Protein AF-A0A481YDZ0-F1 (afdb_monomer_lite)

Radius of gyration: 25.53 Å; chains: 1; bounding box: 69×29×69 Å

InterPro domains:
  IPR000680 Borrelia lipoprotein [PF00921] (1-120)

pLDDT: mean 88.69, std 11.51, range [47.28, 98.5]

Foldseek 3Di:
DPLVVDFLVLLLVQLVPDDAQPALDAAQCRDQGLNVLLSHDDDPPDDHNYPNCPDSSRVLNNLQSLLPDPPRDDDFPPDPVRVVVSVVSSCSSVCRNVVVVVVVVVVVVVVVVVVVVVVVVVVVVVVVVVVVVVVVVVVD

Secondary structure (DSSP, 8-state):
--TTTS-HHHHHHHHHT----S-TT--TTT--SHHHHHHPPP-TT----SGGGGSHHHHHHHHHHHHHSTT------SSHHHHHHHHHHHHHHHHHHHHHHHHHHHHHHHHHHHHHHHHHHHHHHHHHHHHHHHHHHTT-

Structure (mmCIF, N/CA/C/O backbone):
data_AF-A0A481YDZ0-F1
#
_entry.id   AF-A0A481YDZ0-F1
#
loop_
_atom_site.group_PDB
_atom_site.id
_atom_site.type_symbol
_atom_site.label_atom_id
_atom_site.label_alt_id
_atom_site.label_comp_id
_atom_site.label_asym_id
_atom_site.label_entity_id
_atom_site.label_seq_id
_atom_site.pdbx_PDB_ins_code
_atom_site.Cartn_x
_atom_site.Cartn_y
_atom_site.Cartn_z
_atom_site.occupancy
_atom_site.B_iso_or_equiv
_atom_site.auth_seq_id
_atom_site.auth_comp_id
_atom_site.auth_asym_id
_atom_site.auth_atom_id
_atom_site.pdbx_PDB_model_num
ATOM 1 N N . ALA A 1 1 ? 14.859 4.069 -2.881 1.00 61.81 1 ALA A N 1
ATOM 2 C CA . ALA A 1 1 ? 13.732 4.232 -1.949 1.00 61.81 1 ALA A CA 1
ATOM 3 C C . ALA A 1 1 ? 13.999 3.442 -0.681 1.00 61.81 1 ALA A C 1
ATOM 5 O O . ALA A 1 1 ? 14.335 2.264 -0.787 1.00 61.81 1 ALA A O 1
ATOM 6 N N . SER A 1 2 ? 13.870 4.050 0.494 1.00 76.25 2 SER A N 1
ATOM 7 C CA . SER A 1 2 ? 14.015 3.357 1.775 1.00 76.25 2 SER A CA 1
ATOM 8 C C . SER A 1 2 ? 12.644 3.003 2.350 1.00 76.25 2 SER A C 1
ATOM 10 O O . SER A 1 2 ? 12.065 3.746 3.138 1.00 76.25 2 SER A O 1
ATOM 12 N N . ILE A 1 3 ? 12.118 1.824 1.994 1.00 80.50 3 ILE A N 1
ATOM 13 C CA . ILE A 1 3 ? 10.888 1.283 2.617 1.00 80.50 3 ILE A CA 1
ATOM 14 C C . ILE A 1 3 ? 11.082 1.126 4.134 1.00 80.50 3 ILE A C 1
ATOM 16 O O . ILE A 1 3 ? 10.128 1.212 4.905 1.00 80.50 3 ILE A O 1
ATOM 20 N N . GLY A 1 4 ? 12.328 0.931 4.581 1.00 81.88 4 GLY A N 1
ATOM 21 C CA . GLY A 1 4 ? 12.696 0.907 5.994 1.00 81.88 4 GLY A CA 1
ATOM 22 C C . GLY A 1 4 ? 12.436 2.231 6.718 1.00 81.88 4 GLY A C 1
ATOM 23 O O . GLY A 1 4 ? 11.989 2.189 7.860 1.00 81.88 4 GLY A O 1
ATOM 24 N N . ALA A 1 5 ? 12.636 3.373 6.053 1.00 87.44 5 ALA A N 1
ATOM 25 C CA . ALA A 1 5 ? 12.544 4.703 6.662 1.00 87.44 5 ALA A CA 1
ATOM 26 C C . ALA A 1 5 ? 11.112 5.247 6.811 1.00 87.44 5 ALA A C 1
ATOM 28 O O . ALA A 1 5 ? 10.900 6.175 7.583 1.00 87.44 5 ALA A O 1
ATOM 29 N N . VAL A 1 6 ? 10.132 4.687 6.093 1.00 94.19 6 VAL A N 1
ATOM 30 C CA . VAL A 1 6 ? 8.738 5.168 6.113 1.00 94.19 6 VAL A CA 1
ATOM 31 C C . VAL A 1 6 ? 7.839 4.322 7.010 1.00 94.19 6 VAL A C 1
ATOM 33 O O . VAL A 1 6 ? 8.008 3.100 7.119 1.00 94.19 6 VAL A O 1
ATOM 36 N N . THR A 1 7 ? 6.857 4.954 7.648 1.00 95.62 7 THR A N 1
ATOM 37 C CA . THR A 1 7 ? 5.851 4.261 8.464 1.00 95.62 7 THR A CA 1
ATOM 38 C C . THR A 1 7 ? 4.688 3.754 7.607 1.00 95.62 7 THR A C 1
ATOM 40 O O . THR A 1 7 ? 4.486 4.198 6.478 1.00 95.62 7 THR A O 1
ATOM 43 N N . GLY A 1 8 ? 3.876 2.833 8.139 1.00 95.94 8 GLY A N 1
ATOM 44 C CA . GLY A 1 8 ? 2.645 2.408 7.459 1.00 95.94 8 GLY A CA 1
ATOM 45 C C . GLY A 1 8 ? 1.632 3.544 7.273 1.00 95.94 8 GLY A C 1
ATOM 46 O O . GLY A 1 8 ? 0.917 3.564 6.273 1.00 95.94 8 GLY A O 1
ATOM 47 N N . ALA A 1 9 ? 1.625 4.534 8.174 1.00 96.88 9 ALA A N 1
ATOM 48 C CA . ALA A 1 9 ? 0.785 5.723 8.055 1.00 96.88 9 ALA A CA 1
ATOM 49 C C . ALA A 1 9 ? 1.227 6.627 6.894 1.00 96.88 9 ALA A C 1
ATOM 51 O O . ALA A 1 9 ? 0.375 7.094 6.140 1.00 96.88 9 ALA A O 1
ATOM 52 N N . ASP A 1 10 ? 2.537 6.816 6.696 1.00 97.44 10 ASP A N 1
ATOM 53 C CA . ASP A 1 10 ? 3.064 7.575 5.551 1.00 97.44 10 ASP A CA 1
ATOM 54 C C . ASP A 1 10 ? 2.687 6.906 4.227 1.00 97.44 10 ASP A C 1
ATOM 56 O O . ASP A 1 10 ? 2.271 7.577 3.280 1.00 97.44 10 ASP A O 1
ATOM 60 N N . ILE A 1 11 ? 2.790 5.572 4.176 1.00 97.19 11 ILE A N 1
ATOM 61 C CA . ILE A 1 11 ? 2.417 4.778 3.002 1.00 97.19 11 ILE A CA 1
ATOM 62 C C . ILE A 1 11 ? 0.915 4.913 2.716 1.00 97.19 11 ILE A C 1
ATOM 64 O O . ILE A 1 11 ? 0.534 5.228 1.588 1.00 97.19 11 ILE A O 1
ATOM 68 N N . LEU A 1 12 ? 0.057 4.735 3.727 1.00 96.62 12 LEU A N 1
ATOM 69 C CA . LEU A 1 12 ? -1.393 4.901 3.577 1.00 96.62 12 LEU A CA 1
ATOM 70 C C . LEU A 1 12 ? -1.766 6.317 3.151 1.00 96.62 12 LEU A C 1
ATOM 72 O O . LEU A 1 12 ? -2.626 6.485 2.291 1.00 96.62 12 LEU A O 1
ATOM 76 N N . GLN A 1 13 ? -1.110 7.337 3.705 1.00 96.75 13 GLN A N 1
ATOM 77 C CA . GLN A 1 13 ? -1.356 8.717 3.311 1.00 96.75 13 GLN A CA 1
ATOM 78 C C . GLN A 1 13 ? -0.950 8.964 1.852 1.00 96.75 13 GLN A C 1
ATOM 80 O O . GLN A 1 13 ? -1.666 9.659 1.132 1.00 96.75 13 GLN A O 1
ATOM 85 N N . ALA A 1 14 ? 0.170 8.397 1.396 1.00 96.69 14 ALA A N 1
ATOM 86 C CA . ALA A 1 14 ? 0.593 8.495 0.002 1.00 96.69 14 ALA A CA 1
ATOM 87 C C . ALA A 1 14 ? -0.387 7.795 -0.953 1.00 96.69 14 ALA A C 1
ATOM 89 O O . ALA A 1 14 ? -0.667 8.328 -2.025 1.00 96.69 14 ALA A O 1
ATOM 90 N N . ILE A 1 15 ? -0.939 6.645 -0.551 1.00 96.56 15 ILE A N 1
ATOM 91 C CA . ILE A 1 15 ? -1.979 5.937 -1.308 1.00 96.56 15 ILE A CA 1
ATOM 92 C C . ILE A 1 15 ? -3.279 6.753 -1.334 1.00 96.56 15 ILE A C 1
ATOM 94 O O . ILE A 1 15 ? -3.835 6.962 -2.403 1.00 96.56 15 ILE A O 1
ATOM 98 N N . ALA A 1 16 ? -3.734 7.274 -0.193 1.00 95.69 16 ALA A N 1
ATOM 99 C CA . ALA A 1 16 ? -4.977 8.043 -0.096 1.00 95.69 16 ALA A CA 1
ATOM 100 C C . ALA A 1 16 ? -4.929 9.382 -0.855 1.00 95.69 16 ALA A C 1
ATOM 102 O O . ALA A 1 16 ? -5.949 9.848 -1.349 1.00 95.69 16 ALA A O 1
ATOM 103 N N . LYS A 1 17 ? -3.748 10.007 -0.954 1.00 95.44 17 LYS A N 1
ATOM 104 C CA . LYS A 1 17 ? -3.518 11.217 -1.766 1.00 95.44 17 LYS A CA 1
ATOM 105 C C . LYS A 1 17 ? -3.284 10.909 -3.247 1.00 95.44 17 LYS A C 1
ATOM 107 O O . LYS A 1 17 ? -3.123 11.837 -4.039 1.00 95.44 17 LYS A O 1
ATOM 112 N N . SER A 1 18 ? -3.185 9.634 -3.615 1.00 94.06 18 SER A N 1
ATOM 113 C CA . SER A 1 18 ? -2.992 9.232 -4.998 1.00 94.06 18 SER A CA 1
ATOM 114 C C . SER A 1 18 ? -4.278 9.444 -5.786 1.00 94.06 18 SER A C 1
ATOM 116 O O . SER A 1 18 ? -5.357 9.095 -5.319 1.00 94.06 18 SER A O 1
ATOM 118 N N . GLY A 1 19 ? -4.152 9.977 -6.999 1.00 89.12 19 GLY A N 1
ATOM 119 C CA . GLY A 1 19 ? -5.240 9.920 -7.968 1.00 89.12 19 GLY A CA 1
ATOM 120 C C . GLY A 1 19 ? -5.401 8.511 -8.536 1.00 89.12 19 GLY A C 1
ATOM 121 O O . GLY A 1 19 ? -4.614 7.607 -8.232 1.00 89.12 19 GLY A O 1
ATOM 122 N N . GLU A 1 20 ? -6.397 8.351 -9.398 1.00 87.00 20 GLU A N 1
ATOM 123 C CA . GLU A 1 20 ? -6.536 7.163 -10.233 1.00 87.00 20 GLU A CA 1
ATOM 124 C C . GLU A 1 20 ? -5.423 7.130 -11.285 1.00 87.00 20 GLU A C 1
ATOM 126 O O . GLU A 1 20 ? -5.059 8.156 -11.866 1.00 87.00 20 GLU A O 1
ATOM 131 N N . ALA A 1 21 ? -4.869 5.945 -11.535 1.00 85.44 21 ALA A N 1
ATOM 132 C CA . ALA A 1 21 ? -3.983 5.757 -12.673 1.00 85.44 21 ALA A CA 1
ATOM 133 C C . ALA A 1 21 ? -4.823 5.790 -13.956 1.00 85.44 21 ALA A C 1
ATOM 135 O O . ALA A 1 21 ? -5.783 5.031 -14.079 1.00 85.44 21 ALA A O 1
ATOM 136 N N . ALA A 1 22 ? -4.456 6.646 -14.912 1.00 76.19 22 ALA A N 1
ATOM 137 C CA . ALA A 1 22 ? -5.216 6.817 -16.151 1.00 76.19 22 ALA A CA 1
ATOM 138 C C . ALA A 1 22 ? -5.330 5.516 -16.973 1.00 76.19 22 ALA A C 1
ATOM 140 O O . ALA A 1 22 ? -6.359 5.259 -17.592 1.00 76.19 22 ALA A O 1
ATOM 141 N N . ASN A 1 23 ? -4.266 4.707 -16.991 1.00 78.19 23 ASN A N 1
ATOM 142 C CA . ASN A 1 23 ? -4.186 3.382 -17.609 1.00 78.19 23 ASN A CA 1
ATOM 143 C C . ASN A 1 23 ? -2.894 2.665 -17.150 1.00 78.19 23 ASN A C 1
ATOM 145 O O . ASN A 1 23 ? -2.115 3.212 -16.367 1.00 78.19 23 ASN A O 1
ATOM 149 N N . ASN A 1 24 ? -2.651 1.452 -17.659 1.00 78.06 24 ASN A N 1
ATOM 150 C CA . ASN A 1 24 ? -1.435 0.669 -17.388 1.00 78.06 24 ASN A CA 1
ATOM 151 C C . ASN A 1 24 ? -0.287 0.941 -18.386 1.00 78.06 24 ASN A C 1
ATOM 153 O O . ASN A 1 24 ? 0.639 0.137 -18.486 1.00 78.06 24 ASN A O 1
ATOM 157 N N . ASP A 1 25 ? -0.349 2.045 -19.138 1.00 82.25 25 ASP A N 1
ATOM 158 C CA . ASP A 1 25 ? 0.629 2.391 -20.183 1.00 82.25 25 ASP A CA 1
ATOM 159 C C . ASP A 1 25 ? 1.551 3.556 -19.786 1.00 82.25 25 ASP A C 1
ATOM 161 O O . ASP A 1 25 ? 2.453 3.935 -20.543 1.00 82.25 25 ASP A O 1
ATOM 165 N N . VAL A 1 26 ? 1.363 4.112 -18.584 1.00 84.81 26 VAL A N 1
ATOM 166 C CA . VAL A 1 26 ? 2.207 5.181 -18.040 1.00 84.81 26 VAL A CA 1
ATOM 167 C C . VAL A 1 26 ? 3.628 4.650 -17.832 1.00 84.81 26 VAL A C 1
ATOM 169 O O . VAL A 1 26 ? 3.838 3.629 -17.176 1.00 84.81 26 VAL A O 1
ATOM 172 N N . GLY A 1 27 ? 4.618 5.336 -18.405 1.00 89.56 27 GLY A N 1
ATOM 173 C CA . GLY A 1 27 ? 6.029 5.042 -18.152 1.00 89.56 27 GLY A CA 1
ATOM 174 C C . GLY A 1 27 ? 6.435 5.436 -16.732 1.00 89.56 27 GLY A C 1
ATOM 175 O O . GLY A 1 27 ? 5.903 6.401 -16.174 1.00 89.56 27 GLY A O 1
ATOM 176 N N . ILE A 1 28 ? 7.400 4.734 -16.136 1.00 90.44 28 ILE A N 1
ATOM 177 C CA . ILE A 1 28 ? 7.797 4.987 -14.735 1.00 90.44 28 ILE A CA 1
ATOM 178 C C . ILE A 1 28 ? 8.376 6.400 -14.540 1.00 90.44 28 ILE A C 1
ATOM 180 O O . ILE A 1 28 ? 8.249 6.994 -13.469 1.00 90.44 28 ILE A O 1
ATOM 184 N N . GLU A 1 29 ? 8.940 6.978 -15.603 1.00 92.38 29 GLU A N 1
ATOM 185 C CA . GLU A 1 29 ? 9.446 8.352 -15.625 1.00 92.38 29 GLU A CA 1
ATOM 186 C C . GLU A 1 29 ? 8.339 9.405 -15.479 1.00 92.38 29 GLU A C 1
ATOM 188 O O . GLU A 1 29 ? 8.605 10.504 -14.998 1.00 92.38 29 GLU A O 1
ATOM 193 N N . GLN A 1 30 ? 7.111 9.073 -15.888 1.00 91.38 30 GLN A N 1
ATOM 194 C CA . GLN A 1 30 ? 5.957 9.977 -15.938 1.00 91.38 30 GLN A CA 1
ATOM 195 C C . GLN A 1 30 ? 5.021 9.805 -14.742 1.00 91.38 30 GLN A C 1
ATOM 197 O O . GLN A 1 30 ? 4.179 10.672 -14.507 1.00 91.38 30 GLN A O 1
ATOM 202 N N . ALA A 1 31 ? 5.169 8.714 -13.988 1.00 91.94 31 ALA A N 1
ATOM 203 C CA . ALA A 1 31 ? 4.394 8.467 -12.784 1.00 91.94 31 ALA A CA 1
ATOM 204 C C . ALA A 1 31 ? 4.636 9.576 -11.747 1.00 91.94 31 ALA A C 1
ATOM 206 O O . ALA A 1 31 ? 5.774 9.950 -11.457 1.00 91.94 31 ALA A O 1
ATOM 207 N N . LYS A 1 32 ? 3.555 10.103 -11.174 1.00 93.25 32 LYS A N 1
ATOM 208 C CA . LYS A 1 32 ? 3.551 11.223 -10.219 1.00 93.25 32 LYS A CA 1
ATOM 209 C C . LYS A 1 32 ? 3.115 10.788 -8.826 1.00 93.25 32 LYS A C 1
ATOM 211 O O . LYS A 1 32 ? 3.455 11.469 -7.855 1.00 93.25 32 LYS A O 1
ATOM 216 N N . ASN A 1 33 ? 2.356 9.698 -8.730 1.00 94.00 33 ASN A N 1
ATOM 217 C CA . ASN A 1 33 ? 1.723 9.216 -7.505 1.00 94.00 33 ASN A CA 1
ATOM 218 C C . ASN A 1 33 ? 1.812 7.683 -7.358 1.00 94.00 33 ASN A C 1
ATOM 220 O O . ASN A 1 33 ? 2.311 6.983 -8.237 1.00 94.00 33 ASN A O 1
ATOM 224 N N . ALA A 1 34 ? 1.348 7.161 -6.219 1.00 95.38 34 ALA A N 1
ATOM 225 C CA . ALA A 1 34 ? 1.461 5.742 -5.885 1.00 95.38 34 ALA A CA 1
ATOM 226 C C . ALA A 1 34 ? 0.702 4.836 -6.873 1.00 95.38 34 ALA A C 1
ATOM 228 O O . ALA A 1 34 ? 1.223 3.789 -7.257 1.00 95.38 34 ALA A O 1
ATOM 229 N N . ALA A 1 35 ? -0.495 5.231 -7.311 1.00 95.00 35 ALA A N 1
ATOM 230 C CA . ALA A 1 35 ? -1.297 4.451 -8.251 1.00 95.00 35 ALA A CA 1
ATOM 231 C C . ALA A 1 35 ? -0.628 4.358 -9.628 1.00 95.00 35 ALA A C 1
ATOM 233 O O . ALA A 1 35 ? -0.540 3.270 -10.190 1.00 95.00 35 ALA A O 1
ATOM 234 N N . GLU A 1 36 ? -0.094 5.465 -10.146 1.00 94.31 36 GLU A N 1
ATOM 235 C CA . GLU A 1 36 ? 0.634 5.477 -11.420 1.00 94.31 36 GLU A CA 1
ATOM 236 C C . GLU A 1 36 ? 1.925 4.653 -11.345 1.00 94.31 36 GLU A C 1
ATOM 238 O O . GLU A 1 36 ? 2.235 3.932 -12.287 1.00 94.31 36 GLU A O 1
ATOM 243 N N . ILE A 1 37 ? 2.649 4.672 -10.216 1.00 93.69 37 ILE A N 1
ATOM 244 C CA . ILE A 1 37 ? 3.801 3.773 -10.003 1.00 93.69 37 ILE A CA 1
ATOM 245 C C . ILE A 1 37 ? 3.351 2.306 -10.030 1.00 93.69 37 ILE A C 1
ATOM 247 O O . ILE A 1 37 ? 4.028 1.445 -10.600 1.00 93.69 37 ILE A O 1
ATOM 251 N N . ALA A 1 38 ? 2.208 2.003 -9.415 1.00 94.31 38 ALA A N 1
ATOM 252 C CA . ALA A 1 38 ? 1.684 0.646 -9.376 1.00 94.31 38 ALA A CA 1
ATOM 253 C C . ALA A 1 38 ? 1.264 0.142 -10.764 1.00 94.31 38 ALA A C 1
ATOM 255 O O . ALA A 1 38 ? 1.557 -1.006 -11.105 1.00 94.31 38 ALA A O 1
ATOM 256 N N . ALA A 1 39 ? 0.637 1.012 -11.558 1.00 92.94 39 ALA A N 1
ATOM 257 C CA . ALA A 1 39 ? 0.160 0.742 -12.912 1.00 92.94 39 ALA A CA 1
ATOM 258 C C . ALA A 1 39 ? 1.249 0.852 -13.993 1.00 92.94 39 ALA A C 1
ATOM 260 O O . ALA A 1 39 ? 1.015 0.436 -15.124 1.00 92.94 39 ALA A O 1
ATOM 261 N N . ALA 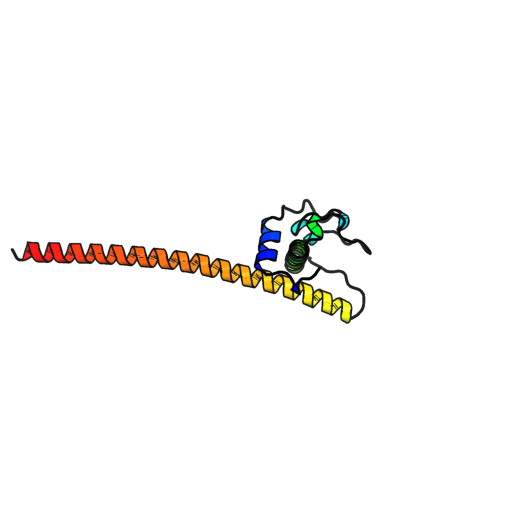A 1 40 ? 2.429 1.390 -13.664 1.00 91.69 40 ALA A N 1
ATOM 262 C CA . ALA A 1 40 ? 3.460 1.688 -14.650 1.00 91.69 40 ALA A CA 1
ATOM 263 C C . ALA A 1 40 ? 3.833 0.467 -15.507 1.00 91.69 40 ALA A C 1
ATOM 265 O O . ALA A 1 40 ? 4.047 -0.645 -14.993 1.00 91.69 40 ALA A O 1
ATOM 266 N N . LYS A 1 41 ? 3.958 0.679 -16.818 1.00 89.44 41 LYS A N 1
ATOM 267 C CA . LYS A 1 41 ? 4.381 -0.374 -17.744 1.00 89.44 41 LYS A CA 1
ATOM 268 C C . LYS A 1 41 ? 5.833 -0.778 -17.480 1.00 89.44 41 LYS A C 1
ATOM 270 O O . LYS A 1 41 ? 6.606 -0.059 -16.848 1.00 89.44 41 LYS A O 1
ATOM 275 N N . LYS A 1 42 ? 6.215 -1.958 -17.969 1.00 85.31 42 LYS A N 1
ATOM 276 C CA . LYS A 1 42 ? 7.607 -2.406 -17.894 1.00 85.31 42 LYS A CA 1
ATOM 277 C C . LYS A 1 42 ? 8.461 -1.549 -18.836 1.00 85.31 42 LYS A C 1
ATOM 279 O O . LYS A 1 42 ? 8.262 -1.597 -20.045 1.00 85.31 42 LYS A O 1
ATOM 284 N N . GLU A 1 43 ? 9.430 -0.836 -18.278 1.00 82.62 43 GLU A N 1
ATOM 285 C CA . GLU A 1 43 ? 10.499 -0.165 -19.016 1.00 82.62 43 GLU A CA 1
ATOM 286 C C . GLU A 1 43 ? 11.820 -0.519 -18.339 1.00 82.62 43 GLU A C 1
ATOM 288 O O . GLU A 1 43 ? 11.968 -0.341 -17.128 1.00 82.62 43 GLU A O 1
ATOM 293 N N . ASP A 1 44 ? 12.743 -1.090 -19.106 1.00 82.75 44 ASP A N 1
ATOM 294 C CA . ASP A 1 44 ? 14.059 -1.453 -18.594 1.00 82.75 44 ASP A CA 1
ATOM 295 C C . ASP A 1 44 ? 14.917 -0.181 -18.442 1.00 82.75 44 ASP A C 1
ATOM 297 O O . ASP A 1 44 ? 14.787 0.767 -19.219 1.00 82.75 44 ASP A O 1
ATOM 301 N N . ASP A 1 45 ? 15.759 -0.151 -17.405 1.00 81.44 45 ASP A N 1
ATOM 302 C CA . ASP A 1 45 ? 16.722 0.925 -17.116 1.00 81.44 45 ASP A CA 1
ATOM 303 C C . ASP A 1 45 ? 16.127 2.339 -16.978 1.00 81.44 45 ASP A C 1
ATOM 305 O O . ASP A 1 45 ? 16.782 3.347 -17.249 1.00 81.44 45 ASP A O 1
ATOM 309 N N . LYS A 1 46 ? 14.877 2.425 -16.513 1.00 86.88 46 LYS A N 1
ATOM 310 C CA . LYS A 1 46 ? 14.211 3.691 -16.200 1.00 86.88 46 LYS A CA 1
ATOM 311 C C . LYS A 1 46 ? 14.152 3.962 -14.703 1.00 86.88 46 LYS A C 1
ATOM 313 O O . LYS A 1 46 ? 13.870 3.081 -13.892 1.00 86.88 46 LYS A O 1
ATOM 318 N N . GLU A 1 47 ? 14.363 5.224 -14.350 1.00 86.00 47 GLU A N 1
ATOM 319 C CA . GLU A 1 47 ? 14.187 5.738 -12.995 1.00 86.00 47 GLU A CA 1
ATOM 320 C C . GLU A 1 47 ? 12.960 6.652 -12.911 1.00 86.00 47 GLU A C 1
ATOM 322 O O . GLU A 1 47 ? 12.371 7.051 -13.913 1.00 86.00 47 GLU A O 1
ATOM 327 N N . PHE A 1 48 ? 12.568 7.023 -11.694 1.00 89.25 48 PHE A N 1
ATOM 328 C CA . PHE A 1 48 ? 11.511 8.009 -11.489 1.00 89.25 48 PHE A CA 1
ATOM 329 C C . PHE A 1 48 ? 11.938 9.372 -12.059 1.00 89.25 48 PHE A C 1
ATOM 331 O O . PHE A 1 48 ? 12.921 9.959 -11.605 1.00 89.25 48 PHE A O 1
ATOM 338 N N . GLY A 1 49 ? 11.181 9.905 -13.018 1.00 86.88 49 GLY A N 1
ATOM 339 C CA . GLY A 1 49 ? 11.461 11.195 -13.660 1.00 86.88 49 GLY A CA 1
ATOM 340 C C . GLY A 1 49 ? 10.841 12.377 -12.914 1.00 86.88 49 GLY A C 1
ATOM 341 O O . GLY A 1 49 ? 11.399 13.473 -12.900 1.00 86.88 49 GLY A O 1
ATOM 342 N N . ILE A 1 50 ? 9.725 12.151 -12.215 1.00 88.50 50 ILE A N 1
ATOM 343 C CA . ILE A 1 50 ? 9.006 13.189 -11.471 1.00 88.50 50 ILE A CA 1
ATOM 344 C C . ILE A 1 50 ? 9.441 13.221 -10.001 1.00 88.50 50 ILE A C 1
ATOM 346 O O . ILE A 1 50 ? 9.450 12.206 -9.304 1.00 88.50 50 ILE A O 1
ATOM 350 N N . ALA A 1 51 ? 9.736 14.417 -9.486 1.00 87.69 51 ALA A N 1
ATOM 351 C CA . ALA A 1 51 ? 10.181 14.612 -8.103 1.00 87.69 51 ALA A CA 1
ATOM 352 C C . ALA A 1 51 ? 9.171 14.112 -7.050 1.00 87.69 51 ALA A C 1
ATOM 354 O O . ALA A 1 51 ? 9.574 13.593 -6.010 1.00 87.69 51 ALA A O 1
ATOM 355 N N . SER A 1 52 ? 7.862 14.222 -7.307 1.00 85.19 52 SER A N 1
AT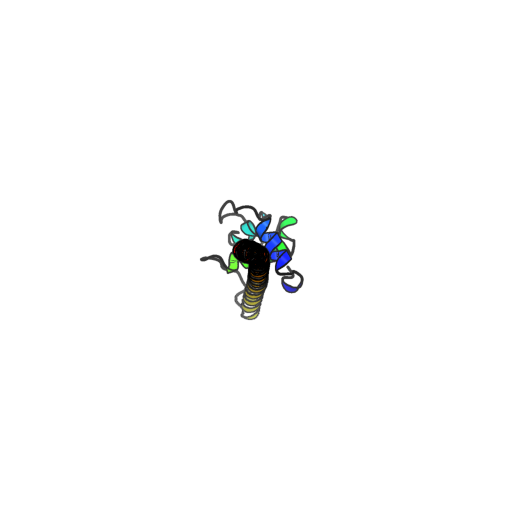OM 356 C CA . SER A 1 52 ? 6.827 13.718 -6.393 1.00 85.19 52 SER A CA 1
ATOM 357 C C . SER A 1 52 ? 6.877 12.199 -6.225 1.00 85.19 52 SER A C 1
ATOM 359 O O . SER A 1 52 ? 6.667 11.711 -5.115 1.00 85.19 52 SER A O 1
ATOM 361 N N . ALA A 1 53 ? 7.224 11.469 -7.288 1.00 87.25 53 ALA A N 1
ATOM 362 C CA . ALA A 1 53 ? 7.380 10.021 -7.268 1.00 87.25 53 ALA A CA 1
ATOM 363 C C . ALA A 1 53 ? 8.672 9.564 -6.583 1.00 87.25 53 ALA A C 1
ATOM 365 O O . ALA A 1 53 ? 8.736 8.428 -6.140 1.00 87.25 53 ALA A O 1
ATOM 366 N N . LYS A 1 54 ? 9.676 10.437 -6.419 1.00 89.19 54 LYS A N 1
ATOM 367 C CA . LYS A 1 54 ? 10.932 10.109 -5.714 1.00 89.19 54 LYS A CA 1
ATOM 368 C C . LYS A 1 54 ? 10.792 10.041 -4.190 1.00 89.19 54 LYS A C 1
ATOM 370 O O . LYS A 1 54 ? 11.732 9.639 -3.509 1.00 89.19 54 LYS A O 1
ATOM 375 N N . LYS A 1 55 ? 9.642 10.434 -3.635 1.00 93.50 55 LYS A N 1
ATOM 376 C CA . LYS A 1 55 ? 9.388 10.359 -2.191 1.00 93.50 55 LYS A CA 1
ATOM 377 C C . LYS A 1 55 ? 9.258 8.901 -1.760 1.00 93.50 55 LYS A C 1
ATOM 379 O O . LYS A 1 55 ? 8.432 8.172 -2.306 1.00 93.50 55 LYS A O 1
ATOM 384 N N . ASP A 1 56 ? 9.992 8.505 -0.722 1.00 94.69 56 ASP A N 1
ATOM 385 C CA . ASP A 1 56 ? 10.006 7.119 -0.232 1.00 94.69 56 ASP A CA 1
ATOM 386 C C . ASP A 1 56 ? 8.605 6.572 0.071 1.00 94.69 56 ASP A C 1
ATOM 388 O O .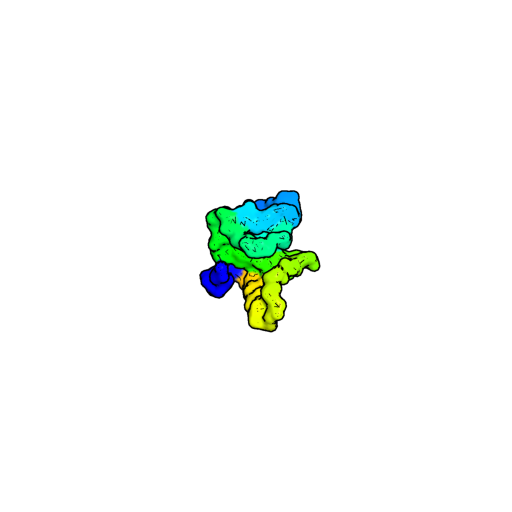 ASP A 1 56 ? 8.305 5.434 -0.281 1.00 94.69 56 ASP A O 1
ATOM 392 N N . ALA A 1 57 ? 7.721 7.391 0.653 1.00 96.06 57 ALA A N 1
ATOM 393 C CA . ALA A 1 57 ? 6.349 6.990 0.962 1.00 96.06 57 ALA A CA 1
ATOM 394 C C . ALA A 1 57 ? 5.511 6.735 -0.302 1.00 96.06 57 ALA A C 1
ATOM 396 O O . ALA A 1 57 ? 4.698 5.815 -0.328 1.00 96.06 57 ALA A O 1
ATOM 397 N N . VAL A 1 58 ? 5.738 7.512 -1.368 1.00 95.94 58 VAL A N 1
ATOM 398 C CA . VAL A 1 58 ? 5.044 7.361 -2.657 1.00 95.94 58 VAL A CA 1
ATOM 399 C C . VAL A 1 58 ? 5.526 6.102 -3.372 1.00 95.94 58 VAL A C 1
ATOM 401 O O . VAL A 1 58 ? 4.705 5.325 -3.855 1.00 95.94 58 VAL A O 1
ATOM 404 N N . ILE A 1 59 ? 6.836 5.839 -3.357 1.00 95.00 59 ILE A N 1
ATOM 405 C CA . ILE A 1 59 ? 7.410 4.607 -3.915 1.00 95.00 59 ILE A CA 1
ATOM 406 C C . ILE A 1 59 ? 6.918 3.389 -3.133 1.00 95.00 59 ILE A C 1
ATOM 408 O O . ILE A 1 59 ? 6.464 2.420 -3.733 1.00 95.00 59 ILE A O 1
ATOM 412 N N . ALA A 1 60 ? 6.958 3.436 -1.801 1.00 96.62 60 ALA A N 1
ATOM 413 C CA . ALA A 1 60 ? 6.460 2.357 -0.955 1.00 96.62 60 ALA A CA 1
ATOM 414 C C . ALA A 1 60 ? 4.952 2.120 -1.152 1.00 96.62 60 ALA A C 1
ATOM 416 O O . ALA A 1 60 ? 4.530 0.968 -1.219 1.00 96.62 60 ALA A O 1
ATOM 417 N N . GLY A 1 61 ? 4.157 3.182 -1.324 1.00 96.62 61 GLY A N 1
ATOM 418 C CA . GLY A 1 61 ? 2.741 3.086 -1.682 1.00 96.62 61 GLY A CA 1
ATOM 419 C C . GLY A 1 61 ? 2.522 2.418 -3.035 1.00 96.62 61 GLY A C 1
ATOM 420 O O . GLY A 1 61 ? 1.710 1.502 -3.137 1.00 96.62 61 GLY A O 1
ATOM 421 N N . GLY A 1 62 ? 3.291 2.805 -4.054 1.00 95.69 62 GLY A N 1
ATOM 422 C CA . GLY A 1 62 ? 3.230 2.171 -5.371 1.00 95.69 62 GLY A CA 1
ATOM 423 C C . GLY A 1 62 ? 3.655 0.704 -5.350 1.00 95.69 62 GLY A C 1
ATOM 424 O O . GLY A 1 62 ? 3.005 -0.134 -5.970 1.00 95.69 62 GLY A O 1
ATOM 425 N N . ILE A 1 63 ? 4.686 0.358 -4.573 1.00 95.75 63 ILE A N 1
ATOM 426 C CA . ILE A 1 63 ? 5.103 -1.033 -4.347 1.00 95.75 63 ILE A CA 1
ATOM 427 C C . ILE A 1 63 ? 3.992 -1.820 -3.646 1.00 95.75 63 ILE A C 1
ATOM 429 O O . ILE A 1 63 ? 3.665 -2.916 -4.092 1.00 95.75 63 ILE A O 1
ATOM 433 N N . ALA A 1 64 ? 3.392 -1.281 -2.582 1.00 97.12 64 ALA A N 1
ATOM 434 C CA . ALA A 1 64 ? 2.310 -1.952 -1.866 1.00 97.12 64 ALA A CA 1
ATOM 435 C C . ALA A 1 64 ? 1.110 -2.208 -2.790 1.00 97.12 64 ALA A C 1
ATOM 437 O O . ALA A 1 64 ? 0.640 -3.341 -2.886 1.00 97.12 64 ALA A O 1
ATOM 438 N N . LEU A 1 65 ? 0.656 -1.184 -3.520 1.00 96.31 65 LEU A N 1
ATOM 439 C CA . LEU A 1 65 ? -0.440 -1.302 -4.483 1.00 96.31 65 LEU A CA 1
ATOM 440 C C . LEU A 1 65 ? -0.123 -2.318 -5.582 1.00 96.31 65 LEU A C 1
ATOM 442 O O . LEU A 1 65 ? -0.946 -3.190 -5.859 1.00 96.31 65 LEU A O 1
ATOM 446 N N . ARG A 1 66 ? 1.082 -2.266 -6.164 1.00 95.00 66 ARG A N 1
ATOM 447 C CA . ARG A 1 66 ? 1.494 -3.229 -7.189 1.00 95.00 66 ARG A CA 1
ATOM 448 C C . ARG A 1 66 ? 1.530 -4.643 -6.633 1.00 95.00 66 ARG A C 1
ATOM 450 O O . ARG A 1 66 ? 1.019 -5.537 -7.280 1.00 95.00 66 ARG A O 1
ATOM 457 N N . ALA A 1 67 ? 2.071 -4.856 -5.439 1.00 96.69 67 ALA A N 1
ATOM 458 C CA . ALA A 1 67 ? 2.130 -6.177 -4.818 1.00 96.69 67 ALA A CA 1
ATOM 459 C C . ALA A 1 67 ? 0.740 -6.761 -4.498 1.00 96.69 67 ALA A C 1
ATOM 461 O O . ALA A 1 67 ? 0.573 -7.976 -4.541 1.00 96.69 67 ALA A O 1
ATOM 462 N N . MET A 1 68 ? -0.248 -5.914 -4.188 1.00 96.00 68 MET A N 1
ATOM 463 C CA . MET A 1 68 ? -1.631 -6.332 -3.915 1.00 96.00 68 MET A CA 1
ATOM 464 C C . MET A 1 68 ? -2.476 -6.513 -5.187 1.00 96.00 68 MET A C 1
ATOM 466 O O . MET A 1 68 ? -3.509 -7.181 -5.148 1.00 96.00 68 MET A O 1
ATOM 470 N N . ALA A 1 69 ? -2.072 -5.928 -6.316 1.00 93.56 69 ALA A N 1
ATOM 471 C CA . ALA A 1 69 ? -2.813 -6.018 -7.568 1.00 93.56 69 ALA A CA 1
ATOM 472 C C . ALA A 1 69 ? -2.737 -7.429 -8.183 1.00 93.56 69 ALA A C 1
ATOM 474 O O . ALA A 1 69 ? -1.671 -8.038 -8.246 1.00 93.56 69 ALA A O 1
ATOM 475 N N . LYS A 1 70 ? -3.856 -7.918 -8.743 1.00 89.75 70 LYS A N 1
ATOM 476 C CA . LYS A 1 70 ? -3.994 -9.275 -9.322 1.00 89.75 70 LYS A CA 1
ATOM 477 C C . LYS A 1 70 ? -2.874 -9.665 -10.300 1.00 89.75 70 LYS A C 1
ATOM 479 O O . LYS A 1 70 ? -2.428 -10.806 -10.295 1.00 89.75 70 LYS A O 1
ATOM 484 N N . ASN A 1 71 ? -2.434 -8.722 -11.135 1.00 88.81 71 ASN A N 1
ATOM 485 C CA . ASN A 1 71 ? -1.392 -8.929 -12.149 1.00 88.81 71 ASN A CA 1
ATOM 486 C C . ASN A 1 71 ? -0.088 -8.184 -11.821 1.00 88.81 71 ASN A C 1
ATOM 488 O O . ASN A 1 71 ? 0.757 -7.981 -12.695 1.00 88.81 71 ASN A O 1
ATOM 492 N N . GLY A 1 72 ? 0.072 -7.753 -10.573 1.00 90.12 72 GLY A N 1
ATOM 493 C CA . GLY A 1 72 ? 1.238 -7.031 -10.110 1.00 90.12 72 GLY A CA 1
ATOM 494 C C . GLY A 1 72 ? 2.500 -7.879 -10.134 1.00 90.12 72 GLY A C 1
ATOM 495 O O . GLY A 1 72 ? 2.588 -8.914 -9.478 1.00 90.12 72 GLY A O 1
ATOM 496 N N . LYS A 1 73 ? 3.499 -7.438 -10.897 1.00 90.69 73 LYS A N 1
ATOM 497 C CA . LYS A 1 73 ? 4.804 -8.102 -10.999 1.00 90.69 73 LYS A CA 1
ATOM 498 C C . LYS A 1 73 ? 5.918 -7.079 -10.911 1.00 90.69 73 LYS A C 1
ATOM 500 O O . LYS A 1 73 ? 5.772 -5.966 -11.416 1.00 90.69 73 LYS A O 1
ATOM 505 N N . PHE A 1 74 ? 7.032 -7.485 -10.321 1.00 91.62 74 PHE A N 1
ATOM 506 C CA . PHE A 1 74 ? 8.241 -6.680 -10.227 1.00 91.62 74 PHE A CA 1
ATOM 507 C C . PHE A 1 74 ? 9.327 -7.272 -11.119 1.00 91.62 74 PHE A C 1
ATOM 509 O O . PHE A 1 74 ? 9.527 -8.486 -11.131 1.00 91.62 74 PHE A O 1
ATOM 516 N N . ALA A 1 75 ? 10.022 -6.408 -11.853 1.00 89.38 75 ALA A N 1
ATOM 517 C CA . ALA A 1 75 ? 11.241 -6.787 -12.547 1.00 89.38 75 ALA A CA 1
ATOM 518 C C . ALA A 1 75 ? 12.403 -6.843 -11.544 1.00 89.38 75 ALA A C 1
ATOM 520 O O . ALA A 1 75 ? 12.516 -5.992 -10.662 1.00 89.38 75 ALA A O 1
ATOM 521 N N . ALA A 1 76 ? 13.259 -7.848 -11.685 1.00 88.94 76 ALA A N 1
ATOM 522 C CA . ALA A 1 76 ? 14.500 -7.997 -10.938 1.00 88.94 76 ALA A CA 1
ATOM 523 C C . ALA A 1 76 ? 15.555 -8.606 -11.868 1.00 88.94 76 ALA A C 1
ATOM 525 O O . ALA A 1 76 ? 15.208 -9.259 -12.856 1.00 88.94 76 ALA A O 1
ATOM 526 N N . LYS A 1 77 ? 16.837 -8.414 -11.546 1.00 88.50 77 LYS A N 1
ATOM 527 C CA . LYS A 1 77 ? 17.911 -9.175 -12.197 1.00 88.50 77 LYS A CA 1
ATOM 528 C C . LYS A 1 77 ? 17.715 -10.671 -11.929 1.00 88.50 77 LYS A C 1
ATOM 530 O O . LYS A 1 77 ? 17.123 -11.047 -10.916 1.00 88.50 77 LYS A O 1
ATOM 535 N N . ASN A 1 78 ? 18.196 -11.506 -12.851 1.00 89.19 78 ASN A N 1
ATOM 536 C CA . ASN A 1 78 ? 18.053 -12.962 -12.785 1.00 89.19 78 ASN A CA 1
ATOM 537 C C . ASN A 1 78 ? 19.054 -13.582 -11.791 1.00 89.19 78 ASN A C 1
ATOM 539 O O . ASN A 1 78 ? 19.931 -14.354 -12.168 1.00 89.19 78 ASN A O 1
ATOM 543 N N . ASP A 1 79 ? 18.955 -13.166 -10.530 1.00 94.56 79 ASP A N 1
ATOM 544 C CA . ASP A 1 79 ? 19.743 -13.658 -9.409 1.00 94.56 79 ASP A CA 1
ATOM 545 C C . ASP A 1 79 ? 18.902 -13.661 -8.122 1.00 94.56 79 ASP A C 1
ATOM 547 O O . ASP A 1 79 ? 18.019 -12.817 -7.919 1.00 94.56 79 ASP A O 1
ATOM 551 N N . ASP A 1 80 ? 19.188 -14.612 -7.231 1.00 93.12 80 ASP A N 1
ATOM 552 C CA . ASP A 1 80 ? 18.406 -14.814 -6.007 1.00 93.12 80 ASP A CA 1
ATOM 553 C C . ASP A 1 80 ? 18.445 -13.603 -5.073 1.00 93.12 80 ASP A C 1
ATOM 555 O O . ASP A 1 80 ? 17.466 -13.311 -4.381 1.00 93.12 80 ASP A O 1
ATOM 559 N N . LYS A 1 81 ? 19.558 -12.862 -5.050 1.00 93.38 81 LYS A N 1
ATOM 560 C CA . LYS A 1 81 ? 19.719 -11.699 -4.172 1.00 93.38 81 LYS A CA 1
ATOM 561 C C . LYS A 1 81 ? 18.760 -10.583 -4.583 1.00 93.38 81 LYS A C 1
ATOM 563 O O . LYS A 1 81 ? 18.049 -10.049 -3.729 1.00 93.38 81 LYS A O 1
ATOM 568 N N . SER A 1 82 ? 18.697 -10.263 -5.872 1.00 91.88 82 SER A N 1
ATOM 569 C CA . SER A 1 82 ? 17.781 -9.263 -6.425 1.00 91.88 82 SER A CA 1
ATOM 570 C C . SER A 1 82 ? 16.322 -9.683 -6.249 1.00 91.88 82 SER A C 1
ATOM 572 O O . SER A 1 82 ? 15.498 -8.881 -5.798 1.00 91.88 82 SER A O 1
ATOM 574 N N . ALA A 1 83 ? 16.001 -10.951 -6.525 1.00 93.06 83 ALA A N 1
ATOM 575 C CA . ALA A 1 83 ? 14.652 -11.482 -6.344 1.00 93.06 83 ALA A CA 1
ATOM 576 C C . ALA A 1 83 ? 14.191 -11.409 -4.876 1.00 93.06 83 ALA A C 1
ATOM 578 O O . ALA A 1 83 ? 13.071 -10.976 -4.592 1.00 93.06 83 ALA A O 1
ATOM 579 N N . ASN A 1 84 ? 15.052 -11.785 -3.928 1.00 93.94 84 ASN A N 1
ATOM 580 C CA . ASN A 1 84 ? 14.733 -11.748 -2.500 1.00 93.94 84 ASN A CA 1
ATOM 581 C C . ASN A 1 84 ? 14.618 -10.318 -1.960 1.00 93.94 84 ASN A C 1
ATOM 583 O O . ASN A 1 84 ? 13.732 -10.051 -1.148 1.00 93.94 84 ASN A O 1
ATOM 587 N N . ALA A 1 85 ? 15.439 -9.383 -2.445 1.00 93.00 85 ALA A N 1
ATOM 588 C CA . ALA A 1 85 ? 15.324 -7.971 -2.083 1.00 93.00 85 ALA A CA 1
ATOM 589 C C . ALA A 1 85 ? 13.9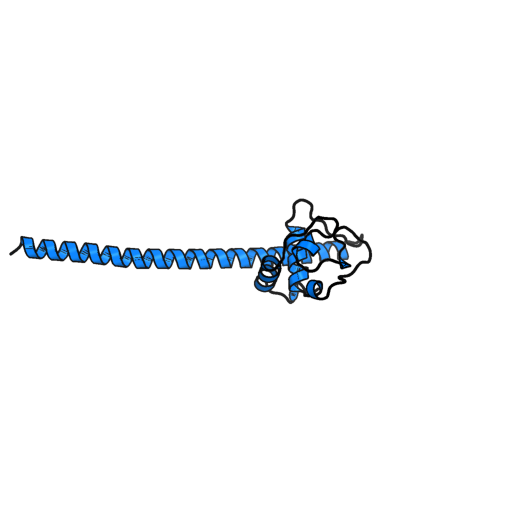67 -7.385 -2.507 1.00 93.00 85 ALA A C 1
ATOM 591 O O . ALA A 1 85 ? 13.297 -6.733 -1.705 1.00 93.00 85 ALA A O 1
ATOM 592 N N . VAL A 1 86 ? 13.522 -7.673 -3.734 1.00 93.62 86 VAL A N 1
ATOM 593 C CA . VAL A 1 86 ? 12.211 -7.242 -4.244 1.00 93.62 86 VAL A CA 1
ATOM 594 C C . VAL A 1 86 ? 11.062 -7.876 -3.455 1.00 93.62 86 VAL A C 1
ATOM 596 O O . VAL A 1 86 ? 10.131 -7.171 -3.065 1.00 93.62 86 VAL A O 1
ATOM 599 N N . LYS A 1 87 ? 11.136 -9.179 -3.150 1.00 93.88 87 LYS A N 1
ATOM 600 C CA . LYS A 1 87 ? 10.137 -9.861 -2.306 1.00 93.88 87 LYS A CA 1
ATOM 601 C C . LYS A 1 87 ? 10.058 -9.244 -0.909 1.00 93.88 87 LYS A C 1
ATOM 603 O O . LYS A 1 87 ? 8.960 -8.977 -0.428 1.00 93.88 87 LYS A O 1
ATOM 608 N N . GLY A 1 88 ? 11.202 -8.983 -0.276 1.00 94.88 88 GLY A N 1
ATOM 609 C CA . GLY A 1 88 ? 11.268 -8.359 1.047 1.00 94.88 88 GLY A CA 1
ATOM 610 C C . GLY A 1 88 ? 10.711 -6.935 1.050 1.00 94.88 88 GLY A C 1
ATOM 611 O O . GLY A 1 88 ? 9.931 -6.577 1.932 1.00 94.88 88 GLY A O 1
ATOM 612 N N . ALA A 1 89 ? 11.046 -6.144 0.029 1.00 94.69 89 ALA A N 1
ATOM 613 C CA . ALA A 1 89 ? 10.500 -4.809 -0.186 1.00 94.69 89 ALA A CA 1
ATOM 614 C C . ALA A 1 89 ? 8.969 -4.827 -0.325 1.00 94.69 89 ALA A C 1
ATOM 616 O O . ALA A 1 89 ? 8.276 -4.100 0.390 1.00 94.69 89 ALA A O 1
ATOM 617 N N . ALA A 1 90 ? 8.443 -5.695 -1.193 1.00 95.94 90 ALA A N 1
ATOM 618 C CA . ALA A 1 90 ? 7.009 -5.849 -1.414 1.00 95.94 90 ALA A CA 1
ATOM 619 C C . ALA A 1 90 ? 6.277 -6.302 -0.143 1.00 95.94 90 ALA A C 1
ATOM 621 O O . ALA A 1 90 ? 5.320 -5.653 0.280 1.00 95.94 90 ALA A O 1
ATOM 622 N N . ALA A 1 91 ? 6.760 -7.361 0.513 1.00 96.19 91 ALA A N 1
ATOM 623 C CA . ALA A 1 91 ? 6.160 -7.883 1.739 1.00 96.19 91 ALA A CA 1
ATOM 624 C C . ALA A 1 91 ? 6.165 -6.844 2.871 1.00 96.19 91 ALA A C 1
ATOM 626 O O . ALA A 1 91 ? 5.161 -6.681 3.563 1.00 96.19 91 ALA A O 1
ATOM 627 N N . SER A 1 92 ? 7.262 -6.097 3.031 1.00 96.56 92 SER A N 1
ATOM 628 C CA . SER A 1 92 ? 7.377 -5.037 4.038 1.00 96.56 92 SER A CA 1
ATOM 629 C C . SER A 1 92 ? 6.404 -3.886 3.774 1.00 96.56 92 SER A C 1
ATOM 631 O O . SER A 1 92 ? 5.687 -3.465 4.683 1.00 96.56 92 SER A O 1
ATOM 633 N N . ALA A 1 93 ? 6.316 -3.412 2.526 1.00 96.88 93 ALA A N 1
ATOM 634 C CA . ALA A 1 93 ? 5.397 -2.339 2.152 1.00 96.88 93 ALA A CA 1
ATOM 635 C C . ALA A 1 93 ? 3.927 -2.740 2.374 1.00 96.88 93 ALA A C 1
ATOM 637 O O . ALA A 1 93 ? 3.168 -1.985 2.987 1.00 96.88 93 ALA A O 1
ATOM 638 N N . VAL A 1 94 ? 3.537 -3.948 1.950 1.00 97.44 94 VAL A N 1
ATOM 639 C CA . VAL A 1 94 ? 2.185 -4.489 2.175 1.00 97.44 94 VAL A CA 1
ATOM 640 C C . VAL A 1 94 ? 1.903 -4.660 3.667 1.00 97.44 94 VAL A C 1
ATOM 642 O O . VAL A 1 94 ? 0.880 -4.179 4.154 1.00 97.44 94 VAL A O 1
ATOM 645 N N . GLY A 1 95 ? 2.823 -5.279 4.412 1.00 97.44 95 GLY A N 1
ATOM 646 C CA . GLY A 1 95 ? 2.670 -5.525 5.845 1.00 97.44 95 GLY A CA 1
ATOM 647 C C . GLY A 1 95 ? 2.487 -4.236 6.647 1.00 97.44 95 GLY A C 1
ATOM 648 O O . GLY A 1 95 ? 1.568 -4.144 7.460 1.00 97.44 95 GLY A O 1
ATOM 649 N N . LYS A 1 96 ? 3.300 -3.208 6.374 1.00 96.69 96 LYS A N 1
ATOM 650 C CA . LYS A 1 96 ? 3.160 -1.882 6.997 1.00 96.69 96 LYS A CA 1
ATOM 651 C C . LYS A 1 96 ? 1.809 -1.239 6.671 1.00 96.69 96 LYS A C 1
ATOM 653 O O . LYS A 1 96 ? 1.133 -0.767 7.580 1.00 96.69 96 LYS A O 1
ATOM 658 N N . THR A 1 97 ? 1.407 -1.256 5.399 1.00 96.75 97 THR A N 1
ATOM 659 C CA . THR A 1 97 ? 0.147 -0.649 4.933 1.00 96.75 97 THR A CA 1
ATOM 660 C C . THR A 1 97 ? -1.065 -1.297 5.598 1.00 96.75 97 THR A C 1
ATOM 662 O O . THR A 1 97 ? -1.883 -0.612 6.214 1.00 96.75 97 THR A O 1
ATOM 665 N N . LEU A 1 98 ? -1.169 -2.627 5.522 1.00 97.75 98 LEU A N 1
ATOM 666 C CA . LEU A 1 98 ? -2.320 -3.360 6.042 1.00 97.75 98 LEU A CA 1
ATOM 667 C C . LEU A 1 98 ? -2.375 -3.325 7.574 1.00 97.75 98 LEU A C 1
ATOM 669 O O . LEU A 1 98 ? -3.451 -3.144 8.137 1.00 97.75 98 LEU A O 1
ATOM 673 N N . SER A 1 99 ? -1.231 -3.433 8.257 1.00 97.81 99 SER A N 1
ATOM 674 C CA . SER A 1 99 ? -1.178 -3.349 9.722 1.00 97.81 99 SER A CA 1
ATOM 675 C C . SER A 1 99 ? -1.717 -2.010 10.232 1.00 97.81 99 SER A C 1
ATOM 677 O O . SER A 1 99 ? -2.592 -1.980 11.100 1.00 97.81 99 SER A O 1
ATOM 679 N N . THR A 1 100 ? -1.276 -0.893 9.643 1.00 97.62 100 THR A N 1
ATOM 680 C CA . THR A 1 100 ? -1.784 0.432 10.019 1.00 97.62 100 THR A CA 1
ATOM 681 C C . THR A 1 100 ? -3.264 0.598 9.674 1.00 97.62 100 THR A C 1
ATOM 683 O O . THR A 1 100 ? -4.007 1.137 10.494 1.00 97.62 100 THR A O 1
ATOM 686 N N . LEU A 1 101 ? -3.721 0.098 8.520 1.00 97.88 101 LEU A N 1
ATOM 687 C CA . LEU A 1 101 ? -5.134 0.168 8.133 1.00 97.88 101 LEU A CA 1
ATOM 688 C C . LEU A 1 101 ? -6.023 -0.582 9.131 1.00 97.88 101 LEU A C 1
ATOM 690 O O . LEU A 1 101 ? -7.044 -0.058 9.572 1.00 97.88 101 LEU A O 1
ATOM 694 N N . ILE A 1 102 ? -5.609 -1.783 9.537 1.00 98.00 102 ILE A N 1
ATOM 695 C CA . ILE A 1 102 ? -6.333 -2.586 10.523 1.00 98.00 102 ILE A CA 1
ATOM 696 C C . ILE A 1 102 ? -6.414 -1.851 11.868 1.00 98.00 102 ILE A C 1
ATOM 698 O O . ILE A 1 102 ? -7.482 -1.818 12.477 1.00 98.00 102 ILE A O 1
ATOM 702 N N . ILE A 1 103 ? -5.314 -1.252 12.337 1.00 97.44 103 ILE A N 1
ATOM 703 C CA . ILE A 1 103 ? -5.307 -0.483 13.593 1.00 97.44 103 ILE A CA 1
ATOM 704 C C . ILE A 1 103 ? -6.258 0.715 13.499 1.00 97.44 103 ILE A C 1
ATOM 706 O O . ILE A 1 103 ? -7.044 0.936 14.419 1.00 97.44 103 ILE A O 1
ATOM 710 N N . ALA A 1 104 ? -6.233 1.453 12.386 1.00 97.25 104 ALA A N 1
ATOM 711 C CA . ALA A 1 104 ? -7.126 2.588 12.174 1.00 97.25 104 ALA A CA 1
ATOM 712 C C . ALA A 1 104 ? -8.603 2.164 12.249 1.00 97.25 104 ALA A C 1
ATOM 714 O O . ALA A 1 104 ? -9.369 2.766 12.998 1.00 97.25 104 ALA A O 1
ATOM 715 N N . ILE A 1 105 ? -8.976 1.076 11.565 1.00 98.12 105 ILE A N 1
ATOM 716 C CA . ILE A 1 105 ? -10.340 0.526 11.603 1.00 98.12 105 ILE A CA 1
ATOM 717 C C . ILE A 1 105 ? -10.734 0.135 13.032 1.00 98.12 105 ILE A C 1
ATOM 719 O O . ILE A 1 105 ? -11.808 0.521 13.493 1.00 98.12 105 ILE A O 1
ATOM 723 N N . ARG A 1 106 ? -9.870 -0.588 13.762 1.00 98.38 106 ARG A N 1
ATOM 724 C CA . ARG A 1 106 ? -10.153 -0.984 15.154 1.00 98.38 106 ARG A CA 1
ATOM 725 C C . ARG A 1 106 ? -10.390 0.226 16.052 1.00 98.38 106 ARG A C 1
ATOM 727 O O . ARG A 1 106 ? -11.349 0.217 16.811 1.00 98.38 106 ARG A O 1
ATOM 734 N N . ASN A 1 107 ? -9.562 1.264 15.943 1.00 98.00 107 ASN A N 1
ATOM 735 C CA . ASN A 1 107 ? -9.698 2.473 16.757 1.00 98.00 107 ASN A CA 1
ATOM 736 C C . ASN A 1 107 ? -11.002 3.226 16.453 1.00 98.00 107 ASN A C 1
ATOM 738 O O . ASN A 1 107 ? -11.657 3.723 17.373 1.00 98.00 107 ASN A O 1
ATOM 742 N N . THR A 1 108 ? -11.403 3.295 15.179 1.00 98.12 108 THR A N 1
ATOM 743 C CA . THR A 1 108 ? -12.683 3.895 14.775 1.00 98.12 108 THR A CA 1
ATOM 744 C C . THR A 1 108 ? -13.867 3.104 15.327 1.00 98.12 108 THR A C 1
ATOM 746 O O . THR A 1 108 ? -14.786 3.703 15.887 1.00 98.12 108 THR A O 1
ATOM 749 N N . VAL A 1 109 ? -13.835 1.773 15.221 1.00 98.38 109 VAL A N 1
ATOM 750 C CA . VAL A 1 109 ? -14.889 0.898 15.756 1.00 98.38 109 VAL A CA 1
ATOM 751 C C . VAL A 1 109 ? -14.962 0.990 17.281 1.00 98.38 109 VAL A C 1
ATOM 753 O O . VAL A 1 109 ? -16.046 1.208 17.810 1.00 98.38 109 VAL A O 1
ATOM 756 N N . ASP A 1 110 ? -13.833 0.904 17.989 1.00 98.44 110 ASP A N 1
ATOM 757 C CA . ASP A 1 110 ? -13.766 1.024 19.455 1.00 98.44 110 ASP A CA 1
ATOM 758 C C . ASP A 1 110 ? -14.339 2.362 19.944 1.00 98.44 110 ASP A C 1
ATOM 760 O O . ASP A 1 110 ? -15.169 2.403 20.851 1.00 98.44 110 ASP A O 1
ATOM 764 N N . SER A 1 111 ? -13.980 3.463 19.277 1.00 98.38 111 SER A N 1
ATOM 765 C CA . SER A 1 111 ? -14.528 4.789 19.587 1.00 98.38 111 SER A CA 1
ATOM 766 C C . SER A 1 111 ? -16.043 4.860 19.363 1.00 98.38 111 SER A C 1
ATOM 768 O O . SER A 1 111 ? -16.752 5.493 20.144 1.00 98.38 111 SER A O 1
ATOM 770 N N . GLY A 1 112 ? -16.558 4.215 18.311 1.00 98.06 112 GLY A N 1
ATOM 771 C CA . GLY A 1 112 ? -17.998 4.114 18.058 1.00 98.06 112 GLY A CA 1
ATOM 772 C C . GLY A 1 112 ? -18.726 3.297 19.127 1.00 98.06 112 GLY A C 1
ATOM 773 O O . GLY A 1 112 ? -19.744 3.741 19.654 1.00 98.06 112 GLY A O 1
ATOM 774 N N . LEU A 1 113 ? -18.175 2.139 19.500 1.00 98.50 113 LEU A N 1
ATOM 775 C CA . LEU A 1 113 ? -18.740 1.270 20.536 1.00 98.50 113 LEU A CA 1
ATOM 776 C C . LEU A 1 113 ? -18.756 1.944 21.914 1.00 98.50 113 LEU A C 1
ATOM 778 O O . LEU A 1 113 ? -19.744 1.815 22.636 1.00 98.50 113 LEU A O 1
ATOM 782 N N . LYS A 1 114 ? -17.719 2.714 22.262 1.00 98.06 114 LYS A N 1
ATOM 783 C CA . LYS A 1 114 ? -17.687 3.508 23.502 1.00 98.06 114 LYS A CA 1
ATOM 784 C C . LYS A 1 114 ? -18.834 4.513 23.575 1.00 98.06 114 LYS A C 1
ATOM 786 O O . LYS A 1 114 ? -19.545 4.533 24.573 1.00 98.06 114 LYS A O 1
ATOM 791 N N . LYS A 1 115 ? -19.078 5.263 22.495 1.00 97.75 115 LYS A N 1
ATOM 792 C CA . LYS A 1 115 ? -20.202 6.215 22.417 1.00 97.75 115 LYS A CA 1
ATOM 793 C C . LYS A 1 115 ? -21.561 5.530 22.572 1.00 97.75 115 LYS A C 1
ATOM 795 O O . LYS A 1 115 ? -22.439 6.057 23.245 1.00 97.75 115 LYS A O 1
ATOM 800 N N . ILE A 1 116 ? -21.736 4.351 21.969 1.00 97.00 116 ILE A N 1
ATOM 801 C CA . ILE A 1 116 ? -22.964 3.557 22.135 1.00 97.00 116 ILE A CA 1
ATOM 802 C C . ILE A 1 116 ? -23.135 3.141 23.599 1.00 97.00 116 ILE A C 1
ATOM 804 O O . ILE A 1 116 ? -24.223 3.269 24.151 1.00 97.00 116 ILE A O 1
ATOM 808 N N . ASN A 1 117 ? -22.065 2.675 24.244 1.00 95.94 117 ASN A N 1
ATOM 809 C CA . ASN A 1 117 ? -22.108 2.267 25.644 1.00 95.94 117 ASN A CA 1
ATOM 810 C C . ASN A 1 117 ? -22.442 3.437 26.589 1.00 95.94 117 ASN A C 1
ATOM 812 O O . ASN A 1 117 ? -23.222 3.263 27.522 1.00 95.94 117 ASN A O 1
ATOM 816 N N . GLU A 1 118 ? -21.897 4.628 26.331 1.00 95.75 118 GLU A N 1
ATOM 817 C CA . GLU A 1 118 ? -22.234 5.854 27.069 1.00 95.75 118 GLU A CA 1
ATOM 818 C C . GLU A 1 118 ? -23.719 6.213 26.917 1.00 95.75 118 GLU A C 1
ATOM 820 O O . GLU A 1 118 ? -24.401 6.419 27.919 1.00 95.75 118 GLU A O 1
ATOM 825 N N . ALA A 1 119 ? -24.250 6.199 25.691 1.00 94.38 119 ALA A N 1
ATOM 826 C CA . ALA A 1 119 ? -25.665 6.475 25.442 1.00 94.38 119 ALA A CA 1
ATOM 827 C C . ALA A 1 119 ? -26.595 5.456 26.130 1.00 94.38 119 ALA A C 1
ATOM 829 O O . ALA A 1 119 ? -27.591 5.835 26.745 1.00 94.38 119 ALA A O 1
ATOM 830 N N . LEU A 1 120 ? -26.253 4.163 26.084 1.00 93.62 120 LEU A N 1
ATOM 831 C CA . LEU A 1 120 ? -27.009 3.111 26.775 1.00 93.62 120 LEU A CA 1
ATOM 832 C C . LEU A 1 120 ? -26.978 3.275 28.299 1.00 93.62 120 LEU A C 1
ATOM 834 O O . LEU A 1 120 ? -27.968 2.978 28.970 1.00 93.62 120 LEU A O 1
ATOM 838 N N . ALA A 1 121 ? -25.863 3.750 28.857 1.00 91.69 121 ALA A N 1
ATOM 839 C CA . ALA A 1 121 ? -25.766 4.033 30.283 1.00 91.69 121 ALA A CA 1
ATOM 840 C C . ALA A 1 121 ? -26.713 5.168 30.704 1.00 91.69 121 ALA A C 1
ATOM 842 O O . ALA A 1 121 ? -27.314 5.066 31.773 1.00 91.69 121 ALA A O 1
ATOM 843 N N . THR A 1 122 ? -26.887 6.196 29.867 1.00 88.88 122 THR A N 1
ATOM 844 C CA . THR A 1 122 ? -27.848 7.286 30.104 1.00 88.88 122 THR A CA 1
ATOM 845 C C . THR A 1 122 ? -29.296 6.799 30.047 1.00 88.88 122 THR A C 1
ATOM 847 O O . THR A 1 122 ? -30.034 7.030 31.000 1.00 88.88 122 THR A O 1
ATOM 850 N N . VAL A 1 123 ? -29.692 6.046 29.013 1.00 86.06 123 VAL A N 1
ATOM 851 C CA . VAL A 1 123 ? -31.066 5.499 28.903 1.00 86.06 123 VAL A CA 1
ATOM 852 C C . VAL A 1 123 ? -31.409 4.618 30.107 1.00 86.06 123 VAL A C 1
ATOM 854 O O . VAL A 1 123 ? -32.459 4.766 30.724 1.00 86.06 123 VAL A O 1
ATOM 857 N N . LYS A 1 124 ? -30.477 3.756 30.530 1.00 77.69 124 LYS A N 1
ATOM 858 C CA . LYS A 1 124 ? -30.663 2.915 31.721 1.00 77.69 124 LYS A CA 1
ATOM 859 C C . LYS A 1 124 ? -30.833 3.727 33.014 1.00 77.69 124 LYS A C 1
ATOM 861 O O . LYS A 1 124 ? -31.410 3.216 33.974 1.00 77.69 124 LYS A O 1
ATOM 866 N N . GLN A 1 125 ? -30.278 4.937 33.095 1.00 69.62 125 GLN A N 1
ATOM 867 C CA . GLN A 1 125 ? -30.503 5.824 34.240 1.00 69.62 125 GLN A CA 1
ATOM 868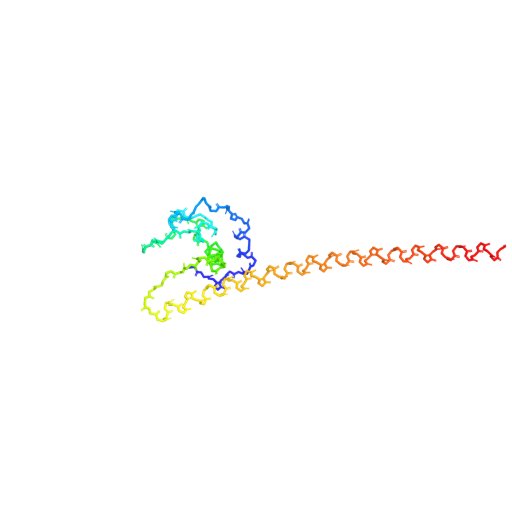 C C . GLN A 1 125 ? -31.894 6.457 34.187 1.00 69.62 125 GLN A C 1
ATOM 870 O O . GLN A 1 125 ? -32.565 6.473 35.215 1.00 69.62 125 GLN A O 1
ATOM 875 N N . GLU A 1 126 ? -32.345 6.904 33.014 1.00 65.88 126 GLU A N 1
ATOM 876 C CA . GLU A 1 126 ? -33.689 7.468 32.828 1.00 65.88 126 GLU A CA 1
ATOM 877 C C . GLU A 1 126 ? -34.791 6.450 33.163 1.00 65.88 126 GLU A C 1
ATOM 879 O O . GLU A 1 126 ? -35.698 6.778 33.929 1.00 65.88 126 GLU A O 1
ATOM 884 N N . ASP A 1 127 ? -34.666 5.198 32.706 1.00 63.47 127 ASP A N 1
ATOM 885 C CA . ASP A 1 127 ? -35.623 4.124 33.027 1.00 63.47 127 ASP A CA 1
ATOM 886 C C . ASP A 1 127 ? -35.724 3.875 34.542 1.00 63.47 127 ASP A C 1
ATOM 888 O O . ASP A 1 127 ? -36.815 3.750 35.099 1.00 63.47 127 ASP A O 1
ATOM 892 N N . LYS A 1 128 ? -34.583 3.872 35.244 1.00 63.81 128 LYS A N 1
ATOM 893 C CA . LYS A 1 128 ? -34.557 3.730 36.707 1.00 63.81 128 LYS A CA 1
ATOM 894 C C . LYS A 1 128 ? -35.183 4.925 37.418 1.00 63.81 128 LYS A C 1
ATOM 896 O O . LYS A 1 128 ? -35.846 4.745 38.435 1.00 63.81 128 LYS A O 1
ATOM 901 N N . SER A 1 129 ? -34.957 6.142 36.925 1.00 64.81 129 SER A N 1
ATOM 902 C CA . SER A 1 129 ? -35.577 7.342 37.490 1.00 64.81 129 SER A CA 1
ATOM 903 C C . SER A 1 129 ? -37.098 7.310 37.332 1.00 64.81 129 SER A C 1
ATOM 905 O O . SER A 1 129 ? -37.801 7.646 38.283 1.00 64.81 129 SER A O 1
ATOM 907 N N . ALA A 1 130 ? -37.610 6.846 36.189 1.00 64.69 130 ALA A N 1
ATOM 908 C CA . ALA A 1 130 ? -39.045 6.685 35.962 1.00 64.69 130 ALA A CA 1
ATOM 909 C C . ALA A 1 130 ? -39.675 5.607 36.870 1.00 64.69 130 ALA A C 1
ATOM 911 O O . ALA A 1 130 ? -40.750 5.831 37.429 1.00 64.69 130 ALA A O 1
ATOM 912 N N . GLU A 1 131 ? -38.998 4.471 37.083 1.00 64.50 131 GLU A N 1
ATOM 913 C CA . GLU A 1 131 ? -39.452 3.435 38.028 1.00 64.50 131 GLU A CA 1
ATOM 914 C C . GLU A 1 131 ? -39.530 3.947 39.473 1.00 64.50 131 GLU A C 1
ATOM 916 O O . GLU A 1 131 ? -40.500 3.655 40.175 1.00 64.50 131 GLU A O 1
ATOM 921 N N . VAL A 1 132 ? -38.545 4.733 39.922 1.00 62.53 132 VAL A N 1
ATOM 922 C CA . VAL A 1 132 ? -38.540 5.297 41.283 1.00 62.53 132 VAL A CA 1
ATOM 923 C C . VAL A 1 132 ? -39.693 6.284 41.477 1.00 62.53 132 VAL A C 1
ATOM 925 O O . VAL A 1 132 ? -40.364 6.208 42.502 1.00 62.53 132 VAL A O 1
ATOM 928 N N . ILE A 1 133 ? -39.962 7.156 40.496 1.00 61.00 133 ILE A N 1
ATOM 929 C CA . ILE A 1 133 ? -41.059 8.137 40.566 1.00 61.00 133 ILE A CA 1
ATOM 930 C C . ILE A 1 133 ? -42.417 7.425 40.667 1.00 61.00 133 ILE A C 1
ATOM 932 O O . ILE A 1 133 ? -43.190 7.711 41.586 1.00 61.00 133 ILE A O 1
ATOM 936 N N . ASN A 1 134 ? -42.673 6.435 39.804 1.00 61.69 134 ASN A N 1
ATOM 937 C CA . ASN A 1 134 ? -43.921 5.664 39.830 1.00 61.69 134 ASN A CA 1
ATOM 938 C C . ASN A 1 134 ? -44.110 4.875 41.141 1.00 61.69 134 ASN A C 1
ATOM 940 O O . ASN A 1 134 ? -45.234 4.747 41.630 1.00 61.69 134 ASN A O 1
ATOM 944 N N . ALA A 1 135 ? -43.032 4.363 41.743 1.00 60.59 135 ALA A N 1
ATOM 945 C CA . ALA A 1 135 ? -43.107 3.658 43.024 1.00 60.59 135 ALA A CA 1
ATOM 946 C C . ALA A 1 135 ? -43.444 4.593 44.206 1.00 60.59 135 ALA A C 1
ATOM 948 O O . ALA A 1 135 ? -44.164 4.193 45.125 1.00 60.59 135 ALA A O 1
ATOM 949 N N . THR A 1 136 ? -42.963 5.840 44.187 1.00 59.09 136 THR A N 1
ATOM 950 C CA . THR A 1 136 ? -43.298 6.849 45.211 1.00 59.09 136 THR A CA 1
ATOM 951 C C . THR A 1 136 ? -44.723 7.392 45.092 1.00 59.09 136 THR A C 1
ATOM 953 O O . THR A 1 136 ? -45.361 7.628 46.116 1.00 59.09 136 THR A O 1
ATOM 956 N N . GLU A 1 137 ? -45.262 7.541 43.880 1.00 60.41 137 GLU A N 1
ATOM 957 C CA . GLU A 1 137 ? -46.651 7.993 43.694 1.00 60.41 137 GLU A CA 1
ATOM 958 C C . GLU A 1 137 ? -47.680 6.920 44.083 1.00 60.41 137 GLU A C 1
ATOM 960 O O . GLU A 1 137 ? -48.715 7.242 44.653 1.00 60.41 137 GLU A O 1
ATOM 965 N N . SER A 1 138 ? -47.387 5.632 43.865 1.00 56.81 138 SER A N 1
ATOM 966 C CA . SER A 1 138 ? -48.307 4.535 44.211 1.00 56.81 138 SER A CA 1
ATOM 967 C C . SER A 1 138 ? -48.363 4.191 45.711 1.00 56.81 138 SER A C 1
ATOM 969 O O . SER A 1 138 ? -49.151 3.327 46.101 1.00 56.81 138 SER A O 1
ATOM 971 N N . THR A 1 139 ? -47.520 4.807 46.545 1.00 53.81 139 THR A N 1
ATOM 972 C CA . THR A 1 139 ? -47.468 4.578 48.004 1.00 53.81 139 THR A CA 1
ATOM 973 C C . THR A 1 139 ? -47.968 5.769 48.829 1.00 53.81 139 THR A C 1
ATOM 975 O O . THR A 1 139 ? -47.964 5.684 50.059 1.00 53.81 139 THR A O 1
ATOM 978 N N . SER A 1 140 ? -48.416 6.844 48.164 1.00 47.28 140 SER A N 1
ATOM 979 C CA . SER A 1 140 ? -48.971 8.065 48.770 1.00 47.28 140 SER A CA 1
ATOM 980 C C . SER A 1 140 ? -50.499 8.085 48.766 1.00 47.28 140 SER A C 1
ATOM 982 O O . SER A 1 140 ? -51.098 7.539 47.814 1.00 47.28 140 SER A O 1
#

Organism: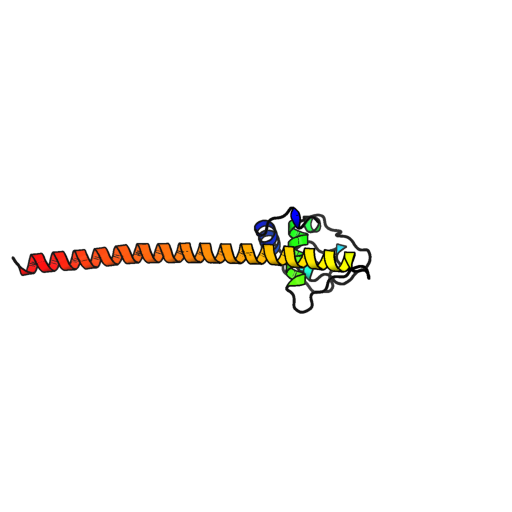 NCBI:txid47466

Sequence (140 aa):
ASIGAVTGADILQAIAKSGEAANNDVGIEQAKNAAEIAAAKKEDDKEFGIASAKKDAVIAGGIALRAMAKNGKFAAKNDDKSANAVKGAAASAVGKTLSTLIIAIRNTVDSGLKKINEALATVKQEDKSAEVINATESTS